Protein AF-A0A2G5B3X7-F1 (afdb_monomer)

Radius of gyration: 15.35 Å; Cα contacts (8 Å, |Δi|>4): 116; chains: 1; bounding box: 32×40×33 Å

Foldseek 3Di:
DPDPCPDDCALVNLVVVLVCLVVDDDPPDDPLRSQLVSLLSVLCSLQPPPPQHWDPLLSQLSSQLSNQVSVQVVDPDRDADDVVSVVSCLPTPRVVSSVVVLQVVCVPPGDDPVSCVSSPVVVND

pLDDT: mean 86.29, std 12.4, range [34.69, 96.62]

InterPro domains:
  IPR022033 RAVE complex protein Rav1 C-terminal [PF12234] (6-125)
  IPR052208 DmX-like/RAVE complex component [PTHR13950] (8-125)

Solvent-accessible surface area (backbone atoms only — not comparable to full-atom values): 7209 Å² total; per-residue (Å²): 133,84,75,77,84,73,67,78,83,42,44,70,55,25,48,53,49,37,53,48,56,73,74,49,86,57,88,95,55,51,74,66,58,47,52,46,49,36,40,48,35,45,36,54,27,66,24,51,40,89,92,64,52,45,40,77,35,33,41,55,26,48,32,50,52,47,47,49,54,60,49,34,76,76,43,97,61,79,76,62,68,54,70,74,50,42,47,26,39,50,71,22,92,33,46,71,60,51,49,51,56,57,48,60,78,25,6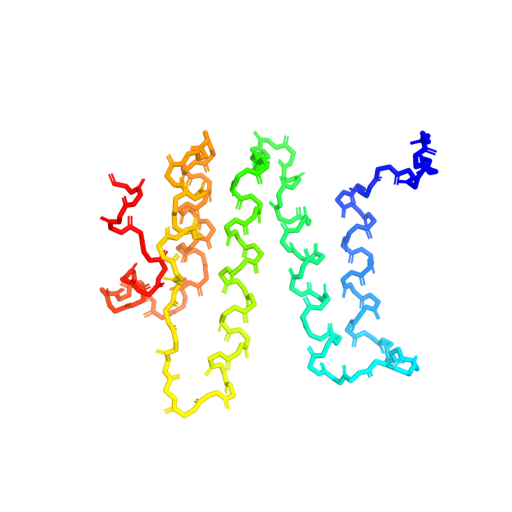4,90,80,52,84,44,75,65,58,37,57,45,71,34,49,84,76,49,110

Structure (mmCIF, N/CA/C/O backbone):
data_AF-A0A2G5B3X7-F1
#
_entry.id   AF-A0A2G5B3X7-F1
#
loop_
_atom_site.group_PDB
_atom_site.id
_atom_site.type_symbol
_atom_site.label_atom_id
_atom_site.label_alt_id
_atom_site.label_comp_id
_atom_site.label_asym_id
_atom_site.label_entity_id
_atom_site.label_seq_id
_atom_site.pdbx_PDB_ins_code
_atom_site.Cartn_x
_atom_site.Cartn_y
_atom_site.Cartn_z
_atom_site.occupancy
_atom_site.B_iso_or_equiv
_atom_site.auth_seq_id
_atom_site.auth_comp_id
_atom_site.auth_asym_id
_atom_site.auth_atom_id
_atom_site.pdbx_PDB_model_num
ATOM 1 N N . GLU A 1 1 ? -16.265 22.677 -16.878 1.00 36.47 1 GLU A N 1
ATOM 2 C CA . GLU A 1 1 ? -16.075 23.167 -15.498 1.00 36.47 1 GLU A CA 1
ATOM 3 C C . GLU A 1 1 ? -14.618 22.970 -15.116 1.00 36.47 1 GLU A C 1
ATOM 5 O O . GLU A 1 1 ? -14.150 21.838 -15.093 1.00 36.47 1 GLU A O 1
ATOM 10 N N . GLN A 1 2 ? -13.865 24.056 -14.936 1.00 34.69 2 GLN A N 1
ATOM 11 C CA . GLN A 1 2 ? -12.532 23.966 -14.346 1.00 34.69 2 GLN A CA 1
ATOM 12 C C . GLN A 1 2 ? -12.739 23.781 -12.846 1.00 34.69 2 GLN A C 1
ATOM 14 O O . GLN A 1 2 ? -13.303 24.654 -12.189 1.00 34.69 2 GLN A O 1
ATOM 19 N N . LEU A 1 3 ? -12.358 22.609 -12.332 1.00 39.97 3 LEU A N 1
ATOM 20 C CA . LEU A 1 3 ? -12.274 22.386 -10.893 1.00 39.97 3 LEU A CA 1
ATOM 21 C C . LEU A 1 3 ? -11.420 23.515 -10.289 1.00 39.97 3 LEU A C 1
ATOM 23 O O . LEU A 1 3 ? -10.439 23.907 -10.928 1.00 39.97 3 LEU A O 1
ATOM 27 N N . PRO A 1 4 ? -11.778 24.050 -9.107 1.00 37.44 4 PRO A N 1
ATOM 28 C CA . PRO A 1 4 ? -10.955 25.043 -8.428 1.00 37.44 4 PRO A CA 1
ATOM 29 C C . PRO A 1 4 ? -9.499 24.572 -8.402 1.00 37.44 4 PRO A C 1
ATOM 31 O O . PRO A 1 4 ? -9.251 23.391 -8.145 1.00 37.44 4 PRO A O 1
ATOM 34 N N . ASP A 1 5 ? -8.546 25.470 -8.673 1.00 44.97 5 ASP A N 1
ATOM 35 C CA . ASP A 1 5 ? -7.121 25.196 -8.465 1.00 44.97 5 ASP A CA 1
ATOM 36 C C . ASP A 1 5 ? -6.880 25.103 -6.954 1.00 44.97 5 ASP A C 1
ATOM 38 O O . ASP A 1 5 ? -6.457 26.046 -6.284 1.00 44.97 5 ASP A O 1
ATOM 42 N N . PHE A 1 6 ? -7.260 23.959 -6.384 1.00 46.91 6 PHE A N 1
ATOM 43 C CA . PHE A 1 6 ? -6.828 23.520 -5.073 1.00 46.91 6 PHE A CA 1
ATOM 44 C C . PHE A 1 6 ? -5.323 23.319 -5.212 1.00 46.91 6 PHE A C 1
ATOM 46 O O . PHE A 1 6 ? -4.884 22.238 -5.604 1.00 46.91 6 PHE A O 1
ATOM 53 N N . GLY A 1 7 ? -4.561 24.402 -5.021 1.00 57.06 7 GLY A N 1
ATOM 54 C CA . GLY A 1 7 ? -3.157 24.477 -5.409 1.00 57.06 7 GLY A CA 1
ATOM 55 C C . GLY A 1 7 ? -2.408 23.194 -5.072 1.00 57.06 7 GLY A C 1
ATOM 56 O O . GLY A 1 7 ? -2.570 22.670 -3.968 1.00 57.06 7 GLY A O 1
ATOM 57 N N . LYS A 1 8 ? -1.626 22.692 -6.039 1.00 70.31 8 LYS A N 1
ATOM 58 C CA . LYS A 1 8 ? -0.978 21.368 -6.003 1.00 70.31 8 LYS A CA 1
ATOM 59 C C . LYS A 1 8 ? -0.545 20.982 -4.585 1.00 70.31 8 LYS A C 1
ATOM 61 O O . LYS A 1 8 ? 0.175 21.736 -3.919 1.00 70.31 8 LYS A O 1
ATOM 66 N N . LEU A 1 9 ? -0.990 19.809 -4.133 1.00 75.38 9 LEU A N 1
ATOM 67 C CA . LEU A 1 9 ? -0.540 19.222 -2.876 1.00 75.38 9 LEU A CA 1
ATOM 68 C C . LEU A 1 9 ? 0.949 18.898 -3.027 1.00 75.38 9 LEU A C 1
ATOM 70 O O . LEU A 1 9 ? 1.289 17.910 -3.666 1.00 75.38 9 LEU A O 1
ATOM 74 N N . THR A 1 10 ? 1.819 19.768 -2.520 1.00 84.38 10 THR A N 1
ATOM 75 C CA . THR A 1 10 ? 3.270 19.555 -2.499 1.00 84.38 10 THR A CA 1
ATOM 76 C C . THR A 1 10 ? 3.638 18.530 -1.431 1.00 84.38 10 THR A C 1
ATOM 78 O O . THR A 1 10 ? 2.851 18.295 -0.514 1.00 84.38 10 THR A O 1
ATOM 81 N N . GLN A 1 11 ? 4.846 17.971 -1.509 1.00 83.62 11 GLN A N 1
ATOM 82 C CA . GLN A 1 11 ? 5.359 17.019 -0.525 1.00 83.62 11 GLN A CA 1
ATOM 83 C C . GLN A 1 11 ? 5.268 17.584 0.901 1.00 83.62 11 GLN A C 1
ATOM 85 O O . GLN A 1 11 ? 4.639 16.970 1.751 1.00 83.62 11 GLN A O 1
ATOM 90 N N . GLU A 1 12 ? 5.745 18.816 1.127 1.00 86.25 12 GLU A N 1
ATOM 91 C CA . GLU A 1 12 ? 5.636 19.497 2.430 1.00 86.25 12 GLU A CA 1
ATOM 92 C C . GLU A 1 12 ? 4.191 19.610 2.932 1.00 86.25 12 GLU A C 1
ATOM 94 O O . GLU A 1 12 ? 3.918 19.392 4.110 1.00 86.25 12 GLU A O 1
ATOM 99 N N . LYS A 1 13 ? 3.239 19.938 2.046 1.00 88.75 13 LYS A N 1
ATOM 100 C CA . LYS A 1 13 ? 1.823 20.020 2.427 1.00 88.75 13 LYS A CA 1
ATOM 101 C C . LYS A 1 13 ? 1.251 18.638 2.733 1.00 88.75 13 LYS A C 1
ATOM 103 O O . LYS A 1 13 ? 0.440 18.519 3.646 1.00 88.75 13 LYS A O 1
ATOM 108 N N . ALA A 1 14 ? 1.638 17.612 1.977 1.00 88.75 14 ALA A N 1
ATOM 109 C CA . ALA A 1 14 ? 1.214 16.238 2.217 1.00 88.75 14 ALA A CA 1
ATOM 110 C C . ALA A 1 14 ? 1.758 15.718 3.555 1.00 88.75 14 ALA A C 1
ATOM 112 O O . ALA A 1 14 ? 0.992 15.147 4.327 1.00 88.75 14 ALA A O 1
ATOM 113 N N . ASP A 1 15 ? 3.027 15.986 3.863 1.00 88.81 15 ASP A N 1
ATOM 114 C CA . ASP A 1 15 ? 3.657 15.626 5.136 1.00 88.81 15 ASP A CA 1
ATOM 115 C C . ASP A 1 15 ? 2.986 16.338 6.312 1.00 88.81 15 ASP A C 1
ATOM 117 O O . ASP A 1 15 ? 2.595 15.689 7.281 1.00 88.81 15 ASP A O 1
ATOM 121 N N . TYR A 1 16 ? 2.738 17.644 6.183 1.00 91.62 16 TYR A N 1
ATOM 122 C CA . TYR A 1 16 ? 1.998 18.412 7.183 1.00 91.62 16 TYR A CA 1
ATOM 123 C C . TYR A 1 16 ? 0.593 17.843 7.425 1.00 91.62 16 TYR A C 1
ATOM 125 O O . TYR A 1 16 ? 0.159 17.688 8.566 1.00 91.62 16 TYR A O 1
ATOM 133 N N . VAL A 1 17 ? -0.140 17.508 6.359 1.00 91.19 17 VAL A N 1
ATOM 134 C CA . VAL A 1 17 ? -1.476 16.912 6.494 1.00 91.19 17 VAL A CA 1
ATOM 135 C C . VAL A 1 17 ? -1.389 15.527 7.135 1.00 91.19 17 VAL A C 1
ATOM 137 O O . VAL A 1 17 ? -2.208 15.220 7.998 1.00 91.19 17 VAL A O 1
ATOM 140 N N . ALA A 1 18 ? -0.410 14.701 6.760 1.00 91.31 18 ALA A N 1
ATOM 141 C CA . ALA A 1 18 ? -0.205 13.385 7.356 1.00 91.31 18 ALA A CA 1
ATOM 142 C C . ALA A 1 18 ? 0.085 13.481 8.863 1.00 91.31 18 ALA A C 1
ATOM 144 O O . ALA A 1 18 ? -0.518 12.746 9.641 1.00 91.31 18 ALA A O 1
ATOM 145 N N . GLU A 1 19 ? 0.927 14.427 9.284 1.00 92.62 19 GLU A N 1
ATOM 146 C CA . GLU A 1 19 ? 1.195 14.722 10.696 1.00 92.62 19 GLU A CA 1
ATOM 147 C C . GLU A 1 19 ? -0.076 15.190 11.422 1.00 92.62 19 GLU A C 1
ATOM 149 O O . GLU A 1 19 ? -0.458 14.644 12.454 1.00 92.62 19 GLU A O 1
ATOM 154 N N . LYS A 1 20 ? -0.830 16.137 10.855 1.00 93.06 20 LYS A N 1
ATOM 155 C CA . LYS A 1 20 ? -2.070 16.600 11.500 1.00 93.06 20 LYS A CA 1
ATOM 156 C C . LYS A 1 20 ? -3.135 15.513 11.600 1.00 93.06 20 LYS A C 1
ATOM 158 O O . LYS A 1 20 ? -3.907 15.508 12.558 1.00 93.06 20 LYS A O 1
ATOM 163 N N . LEU A 1 21 ? -3.165 14.575 10.655 1.00 92.88 21 LEU A N 1
ATOM 164 C CA . LEU A 1 21 ? -4.060 13.420 10.693 1.00 92.88 21 LEU A CA 1
ATOM 165 C C . LEU A 1 21 ? -3.702 12.408 11.788 1.00 92.88 21 LEU A C 1
ATOM 167 O O . LEU A 1 21 ? -4.572 11.612 12.142 1.00 92.88 21 LEU A O 1
ATOM 171 N N . THR A 1 22 ? -2.484 12.410 12.334 1.00 90.94 22 THR A N 1
ATOM 172 C CA . THR A 1 22 ? -2.139 11.577 13.499 1.00 90.94 22 THR A CA 1
ATOM 173 C C . THR A 1 22 ? -2.413 12.297 14.819 1.00 90.94 22 THR A C 1
ATOM 175 O O . THR A 1 22 ? -2.801 11.650 15.790 1.00 90.94 22 THR A O 1
ATOM 178 N N . GLU A 1 23 ? -2.284 13.625 14.852 1.00 92.75 23 GLU A N 1
ATOM 179 C CA . GLU A 1 23 ? -2.483 14.441 16.058 1.00 92.75 23 GLU A CA 1
ATOM 180 C C . GLU A 1 23 ? -3.954 14.767 16.353 1.00 92.75 23 GLU A C 1
ATOM 182 O O . GLU A 1 23 ? -4.381 14.781 17.510 1.00 92.75 23 GLU A O 1
ATOM 187 N N . VAL A 1 24 ? -4.742 15.068 15.317 1.00 93.38 24 VAL A N 1
ATOM 188 C CA . VAL A 1 24 ? -6.087 15.637 15.468 1.00 93.38 24 VAL A CA 1
ATOM 189 C C . VAL A 1 24 ? -7.138 14.653 14.984 1.00 93.38 24 VAL A C 1
ATOM 191 O O . VAL A 1 24 ? -7.203 14.316 13.805 1.00 93.38 24 VAL A O 1
ATOM 194 N N . LYS A 1 25 ? -8.052 14.244 15.869 1.00 91.62 25 LYS A N 1
ATOM 195 C CA . LYS A 1 25 ? -9.232 13.468 15.466 1.00 91.62 25 LYS A CA 1
ATOM 196 C C . LYS A 1 25 ? -10.229 14.366 14.733 1.00 91.62 25 LYS A C 1
ATOM 198 O O . LYS A 1 25 ? -10.787 15.295 15.323 1.00 91.62 25 LYS A O 1
ATOM 203 N N . ILE A 1 26 ? -10.491 14.070 13.463 1.00 92.06 26 ILE A N 1
ATOM 204 C CA . ILE A 1 26 ? -11.424 14.858 12.653 1.00 92.06 26 ILE A CA 1
ATOM 205 C C . ILE A 1 26 ? -12.859 14.543 13.089 1.00 92.06 26 ILE A C 1
ATOM 207 O O . ILE A 1 26 ? -13.295 13.390 13.095 1.00 92.06 26 ILE A O 1
ATOM 211 N N . LYS A 1 27 ? -13.621 15.580 13.459 1.00 92.25 27 LYS A N 1
ATOM 212 C CA . LYS A 1 27 ? -15.043 15.430 13.802 1.00 92.25 27 LYS A CA 1
ATOM 213 C C . LYS A 1 27 ? -15.815 14.910 12.585 1.00 92.25 27 LYS A C 1
ATOM 215 O O . LYS A 1 27 ? -15.714 15.479 11.506 1.00 92.25 27 LYS A O 1
ATOM 220 N N . GLY A 1 28 ? -16.600 13.851 12.777 1.00 90.00 28 GLY A N 1
ATOM 221 C CA . GLY A 1 28 ? -17.391 13.226 11.710 1.00 90.00 28 GLY A CA 1
ATOM 222 C C . GLY A 1 28 ? -16.652 12.160 10.897 1.00 90.00 28 GLY A C 1
ATOM 223 O O . GLY A 1 28 ? -17.279 11.526 10.055 1.00 90.00 28 GLY A O 1
ATOM 224 N N . LEU A 1 29 ? -15.365 11.912 11.169 1.00 93.38 29 LEU A N 1
ATOM 225 C CA . LEU A 1 29 ? -14.602 10.845 10.525 1.00 93.38 29 LEU A CA 1
ATOM 226 C C . LEU A 1 29 ? -14.410 9.663 11.483 1.00 93.38 29 LEU A C 1
ATOM 228 O O . LEU A 1 29 ? -14.056 9.84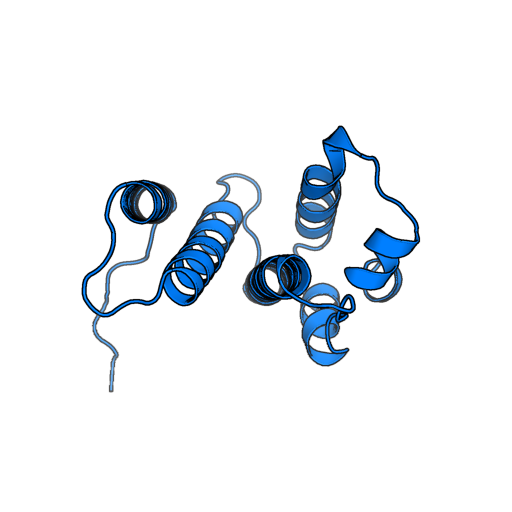2 12.654 1.00 93.38 29 LEU A O 1
ATOM 232 N N . SER A 1 30 ? -14.658 8.442 11.001 1.00 92.44 30 SER A N 1
ATOM 233 C CA . SER A 1 30 ? -14.365 7.241 11.785 1.00 92.44 30 SER A CA 1
ATOM 234 C C . SER A 1 30 ? -12.843 7.051 11.911 1.00 92.44 30 SER A C 1
ATOM 236 O O . SER A 1 30 ? -12.100 7.485 11.026 1.00 92.44 30 SER A O 1
ATOM 238 N N . PRO A 1 31 ? -12.337 6.376 12.962 1.00 90.56 31 PRO A N 1
ATOM 239 C CA . PRO A 1 31 ? -10.904 6.090 13.081 1.00 90.56 31 PRO A CA 1
ATOM 240 C C . PRO A 1 31 ? -10.335 5.331 11.872 1.00 90.56 31 PRO A C 1
ATOM 242 O O . PRO A 1 31 ? -9.204 5.574 11.460 1.00 90.56 31 PRO A O 1
ATOM 245 N N . ILE A 1 32 ? -11.137 4.443 11.275 1.00 90.44 32 ILE A N 1
ATOM 246 C CA . ILE A 1 32 ? -10.756 3.667 10.089 1.00 90.44 32 ILE A CA 1
ATOM 247 C C . ILE A 1 32 ? -10.640 4.584 8.871 1.00 90.44 32 ILE A C 1
ATOM 249 O O . ILE A 1 32 ? -9.656 4.505 8.141 1.00 90.44 32 ILE A O 1
ATOM 253 N N . ASP A 1 33 ? -11.600 5.484 8.663 1.00 92.12 33 ASP A N 1
ATOM 254 C CA . ASP A 1 33 ? -11.564 6.406 7.524 1.00 92.12 33 ASP A CA 1
ATOM 255 C C . ASP A 1 33 ? -10.454 7.448 7.669 1.00 92.12 33 ASP A C 1
ATOM 257 O O . ASP A 1 33 ? -9.823 7.816 6.680 1.00 92.12 33 ASP A O 1
ATOM 261 N N . GLN A 1 34 ? -10.134 7.851 8.900 1.00 94.44 34 GLN A N 1
ATOM 262 C CA . GLN A 1 34 ? -8.977 8.696 9.179 1.00 94.44 34 GLN A CA 1
ATOM 263 C C . GLN A 1 34 ? -7.656 7.973 8.870 1.00 94.44 34 GLN A C 1
ATOM 265 O O . GLN A 1 34 ? -6.776 8.553 8.237 1.00 94.44 34 GLN A O 1
ATOM 270 N N . ALA A 1 35 ? -7.535 6.689 9.222 1.00 91.88 35 ALA A N 1
ATOM 271 C CA . ALA A 1 35 ? -6.372 5.875 8.864 1.00 91.88 35 ALA A CA 1
ATOM 272 C C . ALA A 1 35 ? -6.260 5.629 7.345 1.00 91.88 35 ALA A C 1
ATOM 274 O O . ALA A 1 35 ? -5.157 5.631 6.792 1.00 91.88 35 ALA A O 1
ATOM 275 N N . ARG A 1 36 ? -7.392 5.462 6.647 1.00 93.19 36 ARG A N 1
ATOM 276 C CA . ARG A 1 36 ? -7.435 5.380 5.176 1.00 93.19 36 ARG A CA 1
ATOM 277 C C . ARG A 1 36 ? -6.970 6.684 4.537 1.00 93.19 36 ARG A C 1
ATOM 279 O O . ARG A 1 36 ? -6.147 6.649 3.626 1.00 93.19 36 ARG A O 1
ATOM 286 N N . LEU A 1 37 ? -7.456 7.821 5.033 1.00 93.94 37 LEU A N 1
ATOM 287 C CA . LEU A 1 37 ? -7.047 9.140 4.557 1.00 93.94 37 LEU A CA 1
ATOM 288 C C . LEU A 1 37 ? -5.547 9.364 4.772 1.00 93.94 37 LEU A C 1
ATOM 290 O O . LEU A 1 37 ? -4.861 9.792 3.847 1.00 93.94 37 LEU A O 1
ATOM 294 N N . LEU A 1 38 ? -5.027 8.991 5.944 1.00 93.19 38 LEU A N 1
ATOM 295 C CA . LEU A 1 38 ? -3.596 9.029 6.234 1.00 93.19 38 LEU A CA 1
ATOM 296 C C . LEU A 1 38 ? -2.785 8.180 5.242 1.00 93.19 38 LEU A C 1
ATOM 298 O O . LEU A 1 38 ? -1.770 8.652 4.736 1.00 93.19 38 LEU A O 1
ATOM 302 N N . SER A 1 39 ? -3.241 6.965 4.906 1.00 90.88 39 SER A N 1
ATOM 303 C CA . SER A 1 39 ? -2.588 6.143 3.872 1.00 90.88 39 SER A CA 1
ATOM 304 C C . SER A 1 39 ? -2.579 6.831 2.509 1.00 90.88 39 SER A C 1
ATOM 306 O O . SER A 1 39 ? -1.539 6.886 1.862 1.00 90.88 39 SER A O 1
ATOM 308 N N . ILE A 1 40 ? -3.708 7.401 2.081 1.00 91.69 40 ILE A N 1
ATOM 309 C CA . ILE A 1 40 ? -3.801 8.096 0.789 1.00 91.69 40 ILE A CA 1
ATOM 310 C C . ILE A 1 40 ? -2.823 9.276 0.740 1.00 91.69 40 ILE A C 1
ATOM 312 O O . ILE A 1 40 ? -2.048 9.389 -0.208 1.00 91.69 40 ILE A O 1
ATOM 316 N N . VAL A 1 41 ? -2.824 10.130 1.766 1.00 91.50 41 VAL A N 1
ATOM 317 C CA . VAL A 1 41 ? -1.941 11.304 1.829 1.00 91.50 41 VAL A CA 1
ATOM 318 C C . VAL A 1 41 ? -0.471 10.883 1.904 1.00 91.50 41 VAL A C 1
ATOM 320 O O . VAL A 1 41 ? 0.352 11.425 1.169 1.00 91.50 41 VAL A O 1
ATOM 323 N N . GLY A 1 42 ? -0.141 9.872 2.712 1.00 87.50 42 GLY A N 1
ATOM 324 C CA . GLY A 1 42 ? 1.220 9.344 2.828 1.00 87.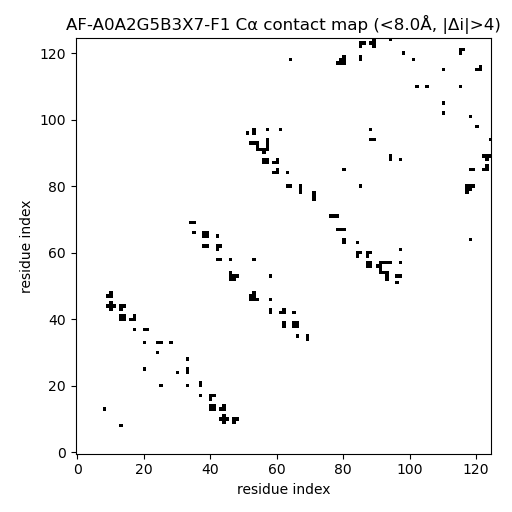50 42 GLY A CA 1
ATOM 325 C C . GLY A 1 42 ? 1.746 8.735 1.525 1.00 87.50 42 GLY A C 1
ATOM 326 O O . GLY A 1 42 ? 2.896 8.968 1.164 1.00 87.50 42 GLY A O 1
ATOM 327 N N . SER A 1 43 ? 0.904 8.017 0.771 1.00 85.12 43 SER A N 1
ATOM 328 C CA . SER A 1 43 ? 1.229 7.549 -0.588 1.00 85.12 43 SER A CA 1
ATOM 329 C C . SER A 1 43 ? 1.572 8.695 -1.532 1.00 85.12 43 SER A C 1
ATOM 331 O O . SER A 1 43 ? 2.512 8.594 -2.319 1.00 85.12 43 SER A O 1
ATOM 333 N N . ILE A 1 44 ? 0.802 9.785 -1.470 1.00 84.44 44 ILE A N 1
ATOM 334 C CA . ILE A 1 44 ? 1.030 10.951 -2.322 1.00 84.44 44 ILE A CA 1
ATOM 335 C C . ILE A 1 44 ? 2.319 11.663 -1.907 1.00 84.44 44 ILE A C 1
ATOM 337 O O . ILE A 1 44 ? 3.088 12.042 -2.784 1.00 84.44 44 ILE A O 1
ATOM 341 N N . SER A 1 45 ? 2.620 11.782 -0.612 1.00 85.00 45 SER A N 1
ATOM 342 C CA . SER A 1 45 ? 3.918 12.311 -0.172 1.00 85.00 45 SER A CA 1
ATOM 343 C C . SER A 1 45 ? 5.082 11.451 -0.686 1.00 85.00 45 SER A C 1
ATOM 345 O O . SER A 1 45 ? 5.981 11.958 -1.358 1.00 85.00 45 SER A O 1
ATOM 347 N N . ALA A 1 46 ? 5.008 10.128 -0.494 1.00 79.56 46 ALA A N 1
ATOM 348 C CA . ALA A 1 46 ? 6.028 9.186 -0.963 1.00 79.56 46 ALA A CA 1
ATOM 349 C C . ALA A 1 46 ? 6.222 9.214 -2.491 1.00 79.56 46 ALA A C 1
ATOM 351 O O . ALA A 1 46 ? 7.291 8.878 -2.991 1.00 79.56 46 ALA A O 1
ATOM 352 N N . SER A 1 47 ? 5.204 9.636 -3.245 1.00 78.12 47 SER A N 1
ATOM 353 C CA . SER A 1 47 ? 5.287 9.786 -4.699 1.00 78.12 47 SER A CA 1
ATOM 354 C C . SER A 1 47 ? 6.043 11.020 -5.178 1.00 78.12 47 SER A C 1
ATOM 356 O O . SER A 1 47 ? 6.409 11.083 -6.347 1.00 78.12 47 SER A O 1
ATOM 358 N N . GLN A 1 48 ? 6.270 11.997 -4.299 1.00 75.94 48 GLN A N 1
ATOM 359 C CA . GLN A 1 48 ? 6.860 13.291 -4.643 1.00 75.94 48 GLN A CA 1
ATOM 360 C C . GLN A 1 48 ? 8.329 13.416 -4.225 1.00 75.94 48 GLN A C 1
ATOM 362 O O . GLN A 1 48 ? 8.858 14.525 -4.178 1.00 75.94 48 GLN A O 1
ATOM 367 N N . ILE A 1 49 ? 9.000 12.291 -3.953 1.00 73.06 49 ILE A N 1
ATOM 368 C CA . ILE A 1 49 ? 10.439 12.262 -3.668 1.00 73.06 49 ILE A CA 1
ATOM 369 C C . ILE A 1 49 ? 11.188 12.927 -4.835 1.00 73.06 49 ILE A C 1
ATOM 371 O O . ILE A 1 49 ? 11.095 12.476 -5.977 1.00 73.06 49 ILE A O 1
ATOM 375 N N . LYS A 1 50 ? 11.914 14.016 -4.530 1.00 62.44 50 LYS A N 1
ATOM 376 C CA . LYS A 1 50 ? 12.460 14.983 -5.507 1.00 62.44 50 LYS A CA 1
ATOM 377 C C . LYS A 1 50 ? 13.243 14.363 -6.666 1.00 62.44 50 LYS A C 1
ATOM 379 O O . LYS A 1 50 ? 13.125 14.853 -7.785 1.00 62.44 50 LYS A O 1
ATOM 384 N N . ASP A 1 51 ? 14.008 13.307 -6.409 1.00 68.38 51 ASP A N 1
ATOM 385 C CA . ASP A 1 51 ? 14.913 12.730 -7.410 1.00 68.38 51 ASP A CA 1
ATOM 386 C C . ASP A 1 51 ? 14.255 11.631 -8.256 1.00 68.38 51 ASP A C 1
ATOM 388 O O . ASP A 1 51 ? 14.735 11.302 -9.340 1.00 68.38 51 ASP A O 1
ATOM 392 N N . GLN A 1 52 ? 13.157 11.051 -7.765 1.00 76.31 52 GLN A N 1
ATOM 393 C CA . GLN A 1 52 ? 12.547 9.842 -8.313 1.00 76.31 52 GLN A CA 1
ATOM 394 C C . GLN A 1 52 ? 11.035 9.805 -8.013 1.00 76.31 52 GLN A C 1
ATOM 396 O O . GLN A 1 52 ? 10.576 8.994 -7.204 1.00 76.31 52 GLN A O 1
ATOM 401 N N . PRO A 1 53 ? 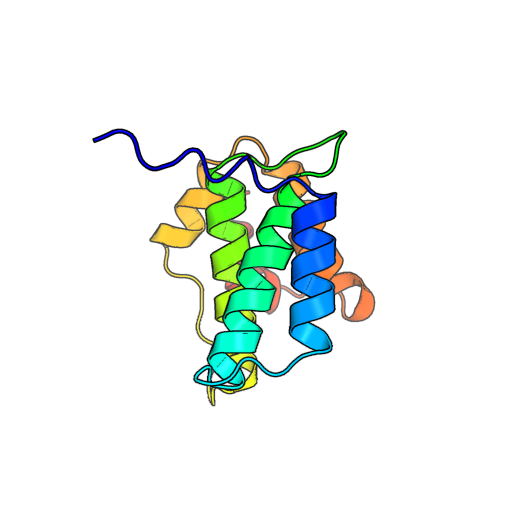10.234 10.691 -8.635 1.00 82.69 53 PRO A N 1
ATOM 402 C CA . PR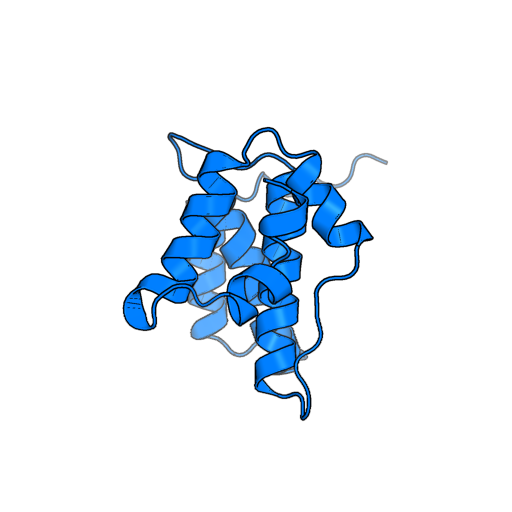O A 1 53 ? 8.799 10.717 -8.402 1.00 82.69 53 PRO A CA 1
ATOM 403 C C . PRO A 1 53 ? 8.109 9.489 -9.009 1.00 82.69 53 PRO A C 1
ATOM 405 O O . PRO A 1 53 ? 8.487 8.990 -10.075 1.00 82.69 53 PRO A O 1
ATOM 408 N N . LEU A 1 54 ? 7.052 9.017 -8.347 1.00 89.44 54 LEU A N 1
ATOM 409 C CA . LEU A 1 54 ? 6.177 8.000 -8.924 1.00 89.44 54 LEU A CA 1
ATOM 410 C C . LEU A 1 54 ? 5.272 8.639 -9.975 1.00 89.44 54 LEU A C 1
ATOM 412 O O . LEU A 1 54 ? 4.709 9.717 -9.776 1.00 89.44 54 LEU A O 1
ATOM 416 N N . ASP A 1 55 ? 5.061 7.921 -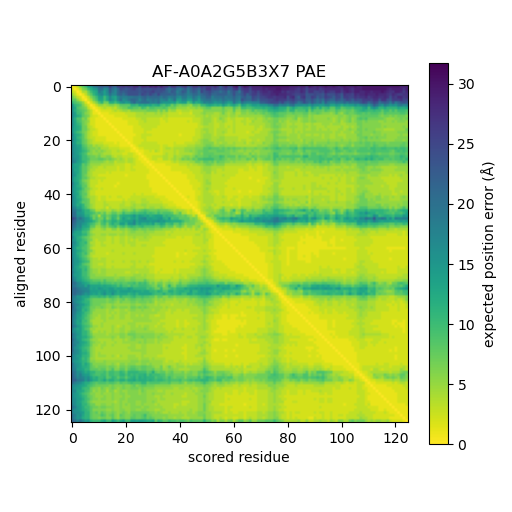11.071 1.00 90.81 55 ASP A N 1
ATOM 417 C CA . ASP A 1 55 ? 4.021 8.272 -12.021 1.00 90.81 55 ASP A CA 1
ATOM 418 C C . ASP A 1 55 ? 2.609 7.983 -11.483 1.00 90.81 55 ASP A C 1
ATOM 420 O O . ASP A 1 55 ? 2.391 7.342 -10.452 1.00 90.81 55 ASP A O 1
ATOM 424 N N . SER A 1 56 ? 1.606 8.460 -12.219 1.00 90.06 56 SER A N 1
ATOM 425 C CA . SER A 1 56 ? 0.206 8.323 -11.810 1.00 90.06 56 SER A CA 1
ATOM 426 C C . SER A 1 56 ? -0.252 6.870 -11.627 1.00 90.06 56 SER A C 1
ATOM 428 O O . SER A 1 56 ? -1.149 6.624 -10.819 1.00 90.06 56 SER A O 1
ATOM 430 N N . MET A 1 57 ? 0.333 5.912 -12.353 1.00 94.31 57 MET A N 1
ATOM 431 C CA . MET A 1 57 ? -0.027 4.499 -12.242 1.00 94.31 57 MET A CA 1
ATOM 432 C C . MET A 1 57 ? 0.581 3.884 -10.979 1.00 94.31 57 MET A C 1
ATOM 434 O O . MET A 1 57 ? -0.125 3.227 -10.211 1.00 94.31 57 MET A O 1
ATOM 438 N N . GLY A 1 58 ? 1.842 4.199 -10.689 1.00 93.56 58 GLY A N 1
ATOM 439 C CA . GLY A 1 58 ? 2.510 3.784 -9.466 1.00 93.56 58 GLY A CA 1
ATOM 440 C C . GLY A 1 58 ? 1.844 4.348 -8.216 1.00 93.56 58 GLY A C 1
ATOM 441 O O . GLY A 1 58 ? 1.621 3.609 -7.259 1.00 93.56 58 GLY A O 1
ATOM 442 N N . ILE A 1 59 ? 1.432 5.621 -8.241 1.00 92.19 59 ILE A N 1
ATOM 443 C CA . ILE A 1 59 ? 0.680 6.240 -7.136 1.00 92.19 59 ILE A CA 1
ATOM 444 C C . ILE A 1 59 ? -0.613 5.470 -6.862 1.00 92.19 59 ILE A C 1
ATOM 446 O O . ILE A 1 59 ? -0.917 5.144 -5.715 1.00 92.19 59 ILE A O 1
ATOM 450 N N . ARG A 1 60 ? -1.382 5.163 -7.914 1.00 93.25 60 ARG A N 1
ATOM 451 C CA . ARG A 1 60 ? -2.650 4.435 -7.779 1.00 93.25 60 ARG A CA 1
ATOM 452 C C . ARG A 1 60 ? -2.443 3.051 -7.171 1.00 93.25 60 ARG A C 1
ATOM 454 O O . ARG A 1 60 ? -3.193 2.677 -6.271 1.00 93.25 60 ARG A O 1
ATOM 461 N N . TYR A 1 61 ? -1.426 2.322 -7.630 1.00 95.38 61 TYR A N 1
ATOM 462 C CA . TYR A 1 61 ? -1.056 1.031 -7.054 1.00 95.38 61 TYR A CA 1
ATOM 463 C C . TYR A 1 61 ? -0.667 1.165 -5.574 1.00 95.38 61 TYR A C 1
ATOM 465 O O . TYR A 1 61 ? -1.204 0.442 -4.737 1.00 95.38 61 TYR A O 1
ATOM 473 N N . LEU A 1 62 ? 0.201 2.123 -5.229 1.00 93.19 62 LEU A N 1
ATOM 474 C CA . LEU A 1 62 ? 0.701 2.303 -3.863 1.00 93.19 62 LEU A CA 1
ATOM 475 C C . LEU A 1 62 ? -0.422 2.634 -2.870 1.00 93.19 62 LEU A C 1
ATOM 477 O O . LEU A 1 62 ? -0.487 2.034 -1.795 1.00 93.19 62 LEU A O 1
ATOM 481 N N . ILE A 1 63 ? -1.348 3.517 -3.263 1.00 93.88 63 ILE A N 1
ATOM 482 C CA . ILE A 1 63 ? -2.537 3.850 -2.465 1.00 93.88 63 ILE A CA 1
ATOM 483 C C . ILE A 1 63 ? -3.331 2.581 -2.160 1.00 93.88 63 ILE A C 1
ATOM 485 O O . ILE A 1 63 ? -3.752 2.350 -1.029 1.00 93.88 63 ILE A O 1
ATOM 489 N N . LYS A 1 64 ? -3.547 1.739 -3.169 1.00 94.44 64 LYS A N 1
ATOM 490 C CA . LYS A 1 64 ? -4.365 0.534 -3.024 1.00 94.44 64 LYS A CA 1
ATOM 491 C C . LYS A 1 64 ? -3.692 -0.541 -2.213 1.00 94.44 64 LYS A C 1
ATOM 493 O O . LYS A 1 64 ? -4.369 -1.181 -1.414 1.00 94.44 64 LYS A O 1
ATOM 498 N N . LEU A 1 65 ? -2.384 -0.692 -2.376 1.00 93.12 65 LEU A N 1
ATOM 499 C CA . LEU A 1 65 ? -1.592 -1.574 -1.543 1.00 93.12 65 LEU A CA 1
ATOM 500 C C . LEU A 1 65 ? -1.716 -1.175 -0.066 1.00 93.12 65 LEU A C 1
ATOM 502 O O . LEU A 1 65 ? -2.057 -2.013 0.761 1.00 93.12 65 LEU A O 1
ATOM 506 N N . GLN A 1 66 ? -1.547 0.108 0.262 1.00 92.00 66 GLN A N 1
ATOM 507 C CA . GLN A 1 66 ? -1.669 0.588 1.644 1.00 92.00 66 GLN A CA 1
ATOM 508 C C . GLN A 1 66 ? -3.071 0.425 2.231 1.00 92.00 66 GLN A C 1
ATOM 510 O O . GLN A 1 66 ? -3.219 0.045 3.393 1.00 92.00 66 GLN A O 1
ATOM 515 N N . LEU A 1 67 ? -4.107 0.711 1.441 1.00 92.75 67 LEU A N 1
ATOM 516 C CA . LEU A 1 67 ? -5.486 0.520 1.884 1.00 92.75 67 LEU A CA 1
ATOM 517 C C . LEU A 1 67 ? -5.775 -0.960 2.152 1.00 92.75 67 LEU A C 1
ATOM 519 O O . LEU A 1 67 ? -6.365 -1.279 3.181 1.00 92.75 67 LEU A O 1
ATOM 523 N N . LEU A 1 68 ? -5.304 -1.855 1.282 1.00 91.75 68 LEU A N 1
ATOM 524 C CA . LEU A 1 68 ? -5.440 -3.295 1.478 1.00 91.75 68 LEU A CA 1
ATOM 525 C C . LEU A 1 68 ? -4.683 -3.770 2.725 1.00 91.75 68 LEU A C 1
ATOM 527 O O . LEU A 1 68 ? -5.218 -4.552 3.503 1.00 91.75 68 LEU A O 1
ATOM 531 N N . GLU A 1 69 ? -3.459 -3.286 2.951 1.00 89.06 69 GLU A N 1
ATOM 532 C CA . GLU A 1 69 ? -2.690 -3.579 4.167 1.00 89.06 69 GLU A CA 1
ATOM 533 C C . GLU A 1 69 ? -3.454 -3.146 5.428 1.00 89.06 69 GLU A C 1
ATOM 535 O O . GLU A 1 69 ? -3.515 -3.890 6.408 1.00 89.06 69 GLU A O 1
ATOM 540 N N . LEU A 1 70 ? -4.070 -1.960 5.409 1.00 90.00 70 LEU A N 1
ATOM 541 C CA . LEU A 1 70 ? -4.884 -1.456 6.515 1.00 90.00 70 LEU A CA 1
ATOM 542 C C . LEU A 1 70 ? -6.135 -2.314 6.756 1.00 90.00 70 LEU A C 1
ATOM 544 O O . LEU A 1 70 ? -6.499 -2.568 7.907 1.00 90.00 70 LEU A O 1
ATOM 548 N N . GLU A 1 71 ? -6.789 -2.765 5.689 1.00 88.44 71 GLU A N 1
ATOM 549 C CA . GLU A 1 71 ? -7.949 -3.657 5.763 1.00 88.44 71 GLU A CA 1
ATOM 550 C C . GLU A 1 71 ? -7.554 -5.034 6.304 1.00 88.44 71 GLU A C 1
ATOM 552 O O . GLU A 1 71 ? -8.199 -5.548 7.219 1.00 88.44 71 GLU A O 1
ATOM 557 N N . ASN A 1 72 ? -6.434 -5.581 5.833 1.00 88.69 72 ASN A N 1
ATOM 558 C CA . ASN A 1 72 ? -5.913 -6.876 6.261 1.00 88.69 72 ASN A CA 1
ATOM 559 C C . ASN A 1 72 ? -5.521 -6.906 7.742 1.00 88.69 72 ASN A C 1
ATOM 561 O O . ASN A 1 72 ? -5.674 -7.947 8.373 1.00 88.69 72 ASN A O 1
ATOM 565 N N . LYS A 1 73 ? -5.101 -5.778 8.335 1.00 85.19 73 LYS A N 1
ATOM 566 C CA . LYS A 1 73 ? -4.848 -5.684 9.789 1.00 85.19 73 LYS A CA 1
ATOM 567 C C . LYS A 1 73 ? -6.079 -6.000 10.643 1.00 85.19 73 LYS A C 1
ATOM 569 O O . LYS A 1 73 ? -5.928 -6.405 11.790 1.00 85.19 73 LYS A O 1
ATOM 574 N N . HIS A 1 74 ? -7.279 -5.803 10.101 1.00 79.94 74 HIS A N 1
ATOM 575 C CA . HIS A 1 74 ? -8.543 -5.992 10.817 1.00 79.94 74 HIS A CA 1
ATOM 576 C C . HIS A 1 74 ? -9.365 -7.169 10.270 1.00 79.94 74 HIS A C 1
ATOM 578 O O . HIS A 1 74 ? -10.424 -7.493 10.813 1.00 79.94 74 HIS A O 1
ATOM 584 N N . ALA A 1 75 ? -8.902 -7.813 9.196 1.00 81.25 75 ALA A N 1
ATOM 585 C CA . ALA A 1 75 ? -9.598 -8.912 8.548 1.00 81.25 75 ALA A CA 1
ATOM 586 C C . ALA A 1 75 ? -9.215 -10.266 9.165 1.00 81.25 75 ALA A C 1
ATOM 588 O O . ALA A 1 75 ? -8.079 -10.496 9.568 1.00 81.25 75 ALA A O 1
ATOM 589 N N . ARG A 1 76 ? -10.166 -11.211 9.181 1.00 71.75 76 ARG A N 1
ATOM 590 C CA . ARG A 1 76 ? -9.904 -12.607 9.590 1.00 71.75 76 ARG A CA 1
ATOM 591 C C . ARG A 1 76 ? -9.086 -13.393 8.562 1.00 71.75 76 ARG A C 1
ATOM 593 O O . ARG A 1 76 ? -8.530 -14.431 8.897 1.00 71.75 76 ARG A O 1
ATOM 600 N N . ALA A 1 77 ? -9.054 -12.924 7.318 1.00 74.19 77 ALA A N 1
ATOM 601 C CA . ALA A 1 77 ? -8.311 -13.523 6.222 1.00 74.19 77 ALA A CA 1
ATOM 602 C C . ALA A 1 77 ? -7.670 -12.416 5.382 1.00 74.19 77 ALA A C 1
ATOM 604 O O . ALA A 1 77 ? -8.311 -11.397 5.119 1.00 74.19 77 ALA A O 1
ATOM 605 N N . ALA A 1 78 ? -6.424 -12.628 4.957 1.00 77.62 78 ALA A N 1
ATOM 606 C CA . ALA A 1 78 ? -5.694 -11.669 4.141 1.00 77.62 78 ALA A CA 1
ATOM 607 C C . ALA A 1 78 ? -6.279 -11.618 2.722 1.00 77.62 78 ALA A C 1
ATOM 609 O O . ALA A 1 78 ? -6.174 -12.574 1.946 1.00 77.62 78 ALA A O 1
ATOM 610 N N . ALA A 1 79 ? -6.891 -10.488 2.381 1.00 83.81 79 ALA A N 1
ATOM 611 C CA . ALA A 1 79 ? -7.279 -10.175 1.020 1.00 83.81 79 ALA A CA 1
ATOM 612 C C . ALA A 1 79 ? -6.032 -9.866 0.175 1.00 83.81 79 ALA A C 1
ATOM 614 O O . ALA A 1 79 ? -4.995 -9.427 0.679 1.00 83.81 79 ALA A O 1
ATOM 615 N N . LYS A 1 80 ? -6.139 -10.114 -1.132 1.00 86.88 80 LYS A N 1
ATOM 616 C CA . LYS A 1 80 ? -5.087 -9.848 -2.122 1.00 86.88 80 LYS A CA 1
ATOM 617 C C . LYS A 1 80 ? -5.506 -8.698 -3.024 1.00 86.88 80 LYS A C 1
ATOM 619 O O . LYS A 1 80 ? -6.702 -8.457 -3.198 1.00 86.88 80 LYS A O 1
ATOM 624 N N . LEU A 1 81 ? -4.530 -8.028 -3.635 1.00 90.62 81 LEU A N 1
ATOM 625 C CA . LEU A 1 81 ? -4.829 -6.999 -4.623 1.00 90.62 81 LEU A CA 1
ATOM 626 C C . LEU A 1 81 ? -5.569 -7.613 -5.826 1.00 90.62 81 LEU A C 1
ATOM 628 O O . LEU A 1 81 ? -5.131 -8.638 -6.359 1.00 90.62 81 LEU A O 1
ATOM 632 N N . PRO A 1 82 ? -6.678 -7.001 -6.280 1.00 90.75 82 PRO A N 1
ATOM 633 C CA . PRO A 1 82 ? -7.315 -7.395 -7.524 1.00 90.75 82 PRO A CA 1
ATOM 634 C C . PRO A 1 82 ? -6.353 -7.215 -8.699 1.00 90.75 82 PRO A C 1
ATOM 636 O O . PRO A 1 82 ? -5.581 -6.257 -8.736 1.00 90.75 82 PRO A O 1
ATOM 639 N N . TYR A 1 83 ? -6.480 -8.068 -9.717 1.00 90.94 83 TYR A N 1
ATOM 640 C CA . TYR A 1 83 ? -5.627 -8.030 -10.912 1.00 90.94 83 TYR A CA 1
ATOM 641 C C . TYR A 1 83 ? -5.599 -6.653 -11.598 1.00 90.94 83 TYR A C 1
ATOM 643 O O . TYR A 1 83 ? -4.558 -6.205 -12.066 1.00 90.94 83 TYR A O 1
ATOM 651 N N . ARG A 1 84 ? -6.724 -5.923 -11.581 1.00 93.00 84 ARG A N 1
ATOM 652 C CA . ARG A 1 84 ? -6.798 -4.542 -12.083 1.00 93.00 84 ARG A CA 1
ATOM 653 C C . ARG A 1 84 ? -5.799 -3.607 -11.398 1.00 93.00 84 ARG A C 1
ATOM 655 O O . ARG A 1 84 ? -5.192 -2.786 -12.072 1.00 93.00 84 ARG A O 1
ATOM 662 N N . GLU A 1 85 ? -5.657 -3.708 -10.080 1.00 93.25 85 GLU A N 1
ATOM 663 C CA . GLU A 1 85 ? -4.757 -2.837 -9.319 1.00 93.25 85 GLU A CA 1
ATOM 664 C C . GLU A 1 85 ? -3.295 -3.214 -9.590 1.00 93.25 85 GLU A C 1
ATOM 666 O O . GLU A 1 85 ? -2.439 -2.339 -9.673 1.00 93.25 85 GLU A O 1
ATOM 671 N N . LEU A 1 86 ? -3.021 -4.506 -9.810 1.00 95.06 86 LEU A N 1
ATOM 672 C CA . LEU A 1 86 ? -1.698 -4.991 -10.216 1.00 95.06 86 LEU A CA 1
ATOM 673 C C . LEU A 1 86 ? -1.297 -4.478 -11.603 1.00 95.06 86 LEU A C 1
ATOM 675 O O . LEU A 1 86 ? -0.143 -4.110 -11.807 1.00 95.06 86 LEU A O 1
ATOM 679 N N . ASN A 1 87 ? -2.253 -4.367 -12.531 1.00 95.50 87 ASN A N 1
ATOM 680 C CA . ASN A 1 87 ? -1.997 -3.788 -13.851 1.00 95.50 87 ASN A CA 1
ATOM 681 C C . ASN A 1 87 ? -1.519 -2.331 -13.775 1.00 95.50 87 ASN A C 1
ATOM 683 O O . ASN A 1 87 ? -0.802 -1.884 -14.664 1.00 95.50 87 ASN A O 1
ATOM 687 N N . TRP A 1 88 ? -1.858 -1.577 -12.725 1.00 96.38 88 TRP A N 1
ATOM 688 C CA . TRP A 1 88 ? -1.300 -0.234 -12.557 1.00 96.38 88 TRP A CA 1
ATOM 689 C C . TRP A 1 88 ? 0.202 -0.269 -12.267 1.00 96.38 88 TRP A C 1
ATOM 691 O O . TRP A 1 88 ? 0.936 0.527 -12.837 1.00 96.38 88 TRP A O 1
ATOM 701 N N . ALA A 1 89 ? 0.689 -1.219 -11.467 1.00 96.25 89 ALA A N 1
ATOM 702 C CA . ALA A 1 89 ? 2.132 -1.397 -11.298 1.00 96.25 89 ALA A CA 1
ATOM 703 C C . ALA A 1 89 ? 2.807 -1.883 -12.593 1.00 96.25 89 ALA A C 1
ATOM 705 O O . ALA A 1 89 ? 3.895 -1.418 -12.922 1.00 96.25 89 ALA A O 1
ATOM 706 N N . LEU A 1 90 ? 2.144 -2.756 -13.363 1.00 96.62 90 LEU A N 1
ATOM 707 C CA . LEU A 1 90 ? 2.644 -3.235 -14.659 1.00 96.62 90 LEU A CA 1
ATOM 708 C C . LEU A 1 90 ? 2.798 -2.106 -15.692 1.00 96.62 90 LEU A C 1
ATOM 710 O O . LEU A 1 90 ? 3.739 -2.113 -16.476 1.00 96.62 90 LEU A O 1
ATOM 714 N N . HIS A 1 91 ? 1.882 -1.136 -15.696 1.00 96.19 91 HIS A N 1
ATOM 715 C CA . HIS A 1 91 ? 1.901 0.004 -16.620 1.00 96.19 91 HIS A CA 1
ATOM 716 C C . HIS A 1 91 ? 2.609 1.247 -16.064 1.00 96.19 91 HIS A C 1
ATOM 718 O O . HIS A 1 91 ? 2.548 2.312 -16.681 1.00 96.19 91 HIS A O 1
ATOM 724 N N . SER A 1 92 ? 3.251 1.143 -14.900 1.00 95.12 92 SER A N 1
ATOM 725 C CA . SER A 1 92 ? 4.043 2.235 -14.342 1.00 95.12 92 SER A CA 1
ATOM 726 C C . SER A 1 92 ? 5.433 2.267 -14.978 1.00 95.12 92 SER A C 1
ATOM 728 O O . SER A 1 92 ? 6.102 1.247 -15.087 1.00 95.12 92 SER A O 1
ATOM 730 N N . ASN A 1 93 ? 5.913 3.454 -15.328 1.00 94.12 93 ASN A N 1
ATOM 731 C CA . ASN A 1 93 ? 7.307 3.709 -15.690 1.00 94.12 93 ASN A CA 1
ATOM 732 C C . ASN A 1 93 ? 8.211 3.865 -14.450 1.00 94.12 93 ASN A C 1
ATOM 734 O O . ASN A 1 93 ? 9.427 3.984 -14.578 1.00 94.12 93 ASN A O 1
ATOM 738 N N . SER A 1 94 ? 7.633 3.858 -13.243 1.00 92.69 94 SER A N 1
ATOM 739 C CA . SER A 1 94 ? 8.330 4.008 -11.958 1.00 92.69 94 SER A CA 1
ATOM 740 C C . SER A 1 94 ? 8.488 2.672 -11.208 1.00 92.69 94 SER A C 1
ATOM 742 O O . SER A 1 94 ? 8.626 2.668 -9.985 1.00 92.69 94 SER A O 1
ATOM 744 N N . GLN A 1 95 ? 8.482 1.530 -11.912 1.00 94.06 95 GLN A N 1
ATOM 745 C CA . GLN A 1 95 ? 8.549 0.174 -11.331 1.00 94.06 95 GLN A CA 1
ATOM 746 C C . GLN A 1 95 ? 9.736 -0.051 -10.388 1.00 94.06 95 GLN A C 1
ATOM 748 O O . GLN A 1 95 ? 9.577 -0.691 -9.350 1.00 94.06 95 GLN A O 1
ATOM 753 N N . ALA A 1 96 ? 10.909 0.505 -10.703 1.00 92.00 96 ALA A N 1
ATOM 754 C CA . ALA A 1 96 ? 12.090 0.374 -9.850 1.00 92.00 96 ALA A CA 1
ATOM 755 C C . ALA A 1 96 ? 11.862 0.990 -8.456 1.00 92.00 96 ALA A C 1
ATOM 757 O O . ALA A 1 96 ? 12.135 0.359 -7.434 1.00 92.00 96 ALA A O 1
ATOM 758 N N . ILE A 1 97 ? 11.292 2.197 -8.413 1.00 91.25 97 ILE A N 1
ATOM 759 C CA . ILE A 1 97 ? 10.993 2.911 -7.165 1.00 91.25 97 ILE A CA 1
ATOM 760 C C . ILE A 1 97 ? 9.825 2.230 -6.445 1.00 91.25 97 ILE A C 1
ATOM 762 O O . ILE A 1 97 ? 9.860 2.056 -5.230 1.00 91.25 97 ILE A O 1
ATOM 766 N N . LEU A 1 98 ? 8.809 1.774 -7.186 1.00 92.19 98 LEU A N 1
ATOM 767 C CA . LEU A 1 98 ? 7.707 0.985 -6.628 1.00 92.19 98 LEU A CA 1
ATOM 768 C C . LEU A 1 98 ? 8.203 -0.272 -5.918 1.00 92.19 98 LEU A C 1
ATOM 770 O O . LEU A 1 98 ? 7.771 -0.551 -4.798 1.00 92.19 98 LEU A O 1
ATOM 774 N N . LEU A 1 99 ? 9.123 -1.010 -6.540 1.00 93.06 99 LEU A N 1
ATOM 775 C CA . LEU A 1 99 ? 9.741 -2.179 -5.933 1.00 93.06 99 LEU A CA 1
ATOM 776 C C . LEU A 1 99 ? 10.507 -1.794 -4.670 1.00 93.06 99 LEU A C 1
ATOM 778 O O . LEU A 1 99 ? 10.317 -2.433 -3.639 1.00 93.06 99 LEU A O 1
ATOM 782 N N . GLN A 1 100 ? 11.310 -0.730 -4.713 1.00 91.25 100 GLN A N 1
ATOM 783 C CA . GLN A 1 100 ? 12.031 -0.244 -3.537 1.00 91.25 100 GLN A CA 1
ATOM 784 C C . GLN A 1 100 ? 11.079 0.082 -2.378 1.00 91.25 100 GLN A C 1
ATOM 786 O O . GLN A 1 100 ? 11.318 -0.360 -1.255 1.00 91.25 100 GLN A O 1
ATOM 791 N N . LEU A 1 101 ? 9.973 0.782 -2.644 1.00 90.00 101 LEU A N 1
ATOM 792 C CA . LEU A 1 101 ? 8.949 1.086 -1.641 1.00 90.00 101 LEU A CA 1
ATOM 793 C C . LEU A 1 101 ? 8.284 -0.187 -1.096 1.00 90.00 101 LEU A C 1
ATOM 795 O O . LEU A 1 101 ? 8.035 -0.278 0.105 1.00 90.00 101 LEU A O 1
ATOM 799 N N . CYS A 1 102 ? 8.022 -1.188 -1.943 1.00 90.75 102 CYS A N 1
ATOM 800 C CA . CYS A 1 102 ? 7.501 -2.488 -1.504 1.00 90.75 102 CYS A CA 1
ATOM 801 C C . CYS A 1 102 ? 8.503 -3.226 -0.600 1.00 90.75 102 CYS A C 1
ATOM 803 O O . CYS A 1 102 ? 8.116 -3.788 0.420 1.00 90.75 102 CYS A O 1
ATOM 805 N N . LEU A 1 103 ? 9.797 -3.197 -0.930 1.00 90.75 103 LEU A N 1
ATOM 806 C CA . LEU A 1 103 ? 10.850 -3.822 -0.126 1.00 90.75 103 LEU A CA 1
ATOM 807 C C . LEU A 1 1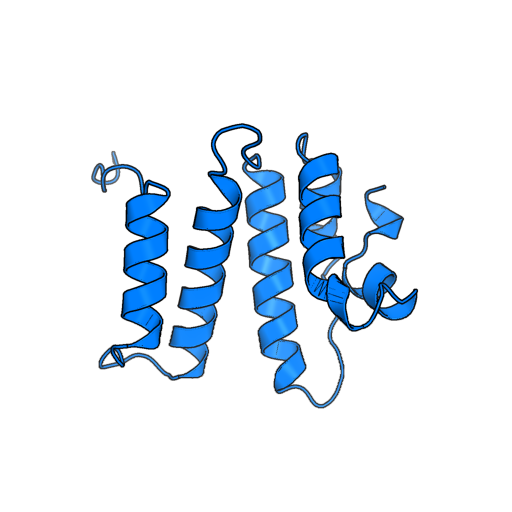03 ? 11.045 -3.115 1.219 1.00 90.75 103 LEU A C 1
ATOM 809 O O . LEU A 1 103 ? 11.159 -3.778 2.248 1.00 90.75 103 LEU A O 1
ATOM 813 N N . GLN A 1 104 ? 11.027 -1.779 1.234 1.00 89.00 104 GLN A N 1
ATOM 814 C CA . GLN A 1 104 ? 11.160 -0.978 2.455 1.00 89.00 104 GLN A CA 1
ATOM 815 C C . GLN A 1 104 ? 10.063 -1.292 3.482 1.00 89.00 104 GLN A C 1
ATOM 817 O O . GLN A 1 104 ? 10.343 -1.329 4.679 1.00 89.00 104 GLN A O 1
ATOM 822 N N . ARG A 1 105 ? 8.837 -1.602 3.034 1.00 85.88 105 ARG A N 1
ATOM 823 C CA . ARG A 1 105 ? 7.726 -2.028 3.913 1.00 85.88 105 ARG A CA 1
ATOM 824 C C . ARG A 1 105 ? 8.012 -3.317 4.679 1.00 85.88 105 ARG A C 1
ATOM 826 O O . ARG A 1 105 ? 7.452 -3.523 5.751 1.00 85.88 105 ARG A O 1
ATOM 833 N N . HIS A 1 106 ? 8.890 -4.160 4.145 1.00 86.31 106 HIS A N 1
ATOM 834 C CA . HIS A 1 106 ? 9.287 -5.439 4.726 1.00 86.31 106 HIS A CA 1
ATOM 835 C C . HIS A 1 106 ? 10.747 -5.437 5.202 1.00 86.31 106 HIS A C 1
ATOM 837 O O . HIS A 1 106 ? 11.325 -6.501 5.408 1.00 86.31 106 HIS A O 1
ATOM 843 N N . ALA A 1 107 ? 11.357 -4.264 5.405 1.00 85.50 107 ALA A N 1
ATOM 844 C CA . ALA A 1 107 ? 12.774 -4.162 5.758 1.00 85.50 107 ALA A CA 1
ATOM 845 C C . ALA A 1 107 ? 13.132 -4.870 7.080 1.00 85.50 107 ALA A C 1
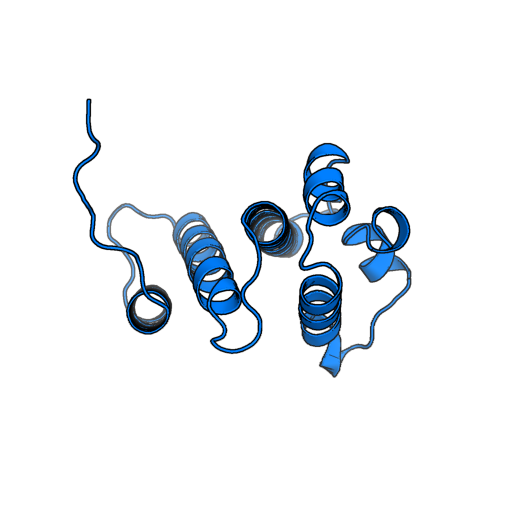ATOM 847 O O . ALA A 1 107 ? 14.230 -5.402 7.206 1.00 85.50 107 ALA A O 1
ATOM 848 N N . SER A 1 108 ? 12.216 -4.902 8.056 1.00 83.50 108 SER A N 1
ATOM 849 C CA . SER A 1 108 ? 12.450 -5.523 9.369 1.00 83.50 108 SER A CA 1
ATOM 850 C C . SER A 1 108 ? 12.167 -7.026 9.408 1.00 83.50 108 SER A C 1
ATOM 852 O O . SER A 1 108 ? 12.839 -7.752 10.135 1.00 83.50 108 SER A O 1
ATOM 854 N N . SER A 1 109 ? 11.174 -7.501 8.653 1.00 84.69 109 SER A N 1
ATOM 855 C CA . SER A 1 109 ? 10.738 -8.906 8.645 1.00 84.69 109 SER A CA 1
ATOM 856 C C . SER A 1 109 ? 11.294 -9.721 7.476 1.00 84.69 109 SER A C 1
ATOM 858 O O . SER A 1 109 ? 11.189 -10.946 7.482 1.00 84.69 109 SER A O 1
ATOM 860 N N . GLY A 1 110 ? 11.900 -9.057 6.492 1.00 86.50 110 GLY A N 1
ATOM 861 C CA . GLY A 1 110 ? 12.288 -9.653 5.222 1.00 86.50 110 GLY A CA 1
ATOM 862 C C . GLY A 1 110 ? 11.090 -9.851 4.290 1.00 86.50 110 GLY A C 1
ATOM 863 O O . GLY A 1 110 ? 9.956 -10.096 4.711 1.00 86.50 110 GLY A O 1
ATOM 864 N N . LEU A 1 111 ? 11.337 -9.754 2.983 1.00 88.69 111 LEU A N 1
ATOM 865 C CA . LEU A 1 111 ? 10.316 -10.058 1.986 1.00 88.69 111 LEU A CA 1
ATOM 866 C C . LEU A 1 111 ? 10.122 -11.578 1.898 1.00 88.69 111 LEU A C 1
ATOM 868 O O . LEU A 1 111 ? 10.999 -12.298 1.424 1.00 88.69 111 LEU A O 1
ATOM 872 N N . THR A 1 112 ? 8.949 -12.065 2.301 1.00 91.44 112 THR A N 1
ATOM 873 C CA . THR A 1 112 ? 8.558 -13.461 2.062 1.00 91.44 112 THR A CA 1
ATOM 874 C C . THR A 1 112 ? 7.899 -13.618 0.692 1.00 91.44 112 THR A C 1
ATOM 876 O O . THR A 1 112 ? 7.314 -12.677 0.149 1.00 91.44 112 THR A O 1
ATOM 879 N N . TRP A 1 113 ? 7.912 -14.837 0.147 1.00 90.50 113 TRP A N 1
ATOM 880 C CA . TRP A 1 113 ? 7.173 -15.155 -1.081 1.00 90.50 113 TRP A CA 1
ATOM 881 C C . TRP A 1 113 ? 5.666 -14.945 -0.948 1.00 90.50 113 TRP A C 1
ATOM 883 O O . TRP A 1 113 ? 4.996 -14.620 -1.927 1.00 90.50 113 TRP A O 1
ATOM 893 N N . GLU A 1 114 ? 5.120 -15.127 0.252 1.00 88.44 114 GLU A N 1
ATOM 894 C CA . GLU A 1 114 ? 3.712 -14.857 0.507 1.00 88.44 114 GLU A CA 1
ATOM 895 C C . GLU A 1 114 ? 3.413 -13.361 0.372 1.00 88.44 114 GLU A C 1
ATOM 897 O O . GLU A 1 114 ? 2.526 -12.989 -0.397 1.00 88.44 114 GLU A O 1
ATOM 902 N N . SER A 1 115 ? 4.206 -12.504 1.022 1.00 88.06 115 SER A N 1
ATOM 903 C CA . SER A 1 115 ? 4.081 -11.046 0.915 1.00 88.06 115 SER A CA 1
ATOM 904 C C . SER A 1 115 ? 4.303 -10.560 -0.521 1.00 88.06 115 SER A C 1
ATOM 906 O O . SER A 1 115 ? 3.521 -9.758 -1.029 1.00 88.06 115 SER A O 1
ATOM 908 N N . ALA A 1 116 ? 5.298 -11.108 -1.227 1.00 90.75 116 ALA A N 1
ATOM 909 C CA . ALA A 1 116 ? 5.551 -10.785 -2.631 1.00 90.75 116 ALA A CA 1
ATOM 910 C C . ALA A 1 116 ? 4.352 -11.120 -3.536 1.00 90.75 116 ALA A C 1
ATOM 912 O O . ALA A 1 116 ? 3.981 -10.320 -4.397 1.00 90.75 116 ALA A O 1
ATOM 913 N N . ARG A 1 117 ? 3.697 -12.270 -3.314 1.00 90.19 117 ARG A N 1
ATOM 914 C CA . ARG A 1 117 ? 2.474 -12.660 -4.037 1.00 90.19 117 ARG A CA 1
ATOM 915 C C . ARG A 1 117 ? 1.267 -11.810 -3.653 1.00 90.19 117 ARG A C 1
ATOM 917 O O . ARG A 1 117 ? 0.442 -11.539 -4.518 1.00 90.19 117 ARG A O 1
ATOM 924 N N . GLN A 1 118 ? 1.141 -11.399 -2.392 1.00 87.88 118 GLN A N 1
ATOM 925 C CA . GLN A 1 118 ? 0.057 -10.517 -1.940 1.00 87.88 118 GLN A CA 1
ATOM 926 C C . GLN A 1 118 ? 0.151 -9.126 -2.585 1.00 87.88 118 GLN A C 1
ATOM 928 O O . GLN A 1 118 ? -0.866 -8.592 -3.025 1.00 87.88 118 GLN A O 1
ATOM 933 N N . MET A 1 119 ? 1.369 -8.591 -2.712 1.00 91.38 119 MET A N 1
ATOM 934 C CA . MET A 1 119 ? 1.666 -7.358 -3.453 1.00 91.38 119 MET A CA 1
ATOM 935 C C . MET A 1 119 ? 1.616 -7.545 -4.979 1.00 91.38 119 MET A C 1
ATOM 937 O O . MET A 1 119 ? 1.605 -6.581 -5.736 1.00 91.38 119 MET A O 1
ATOM 941 N N . GLY A 1 120 ? 1.598 -8.792 -5.454 1.00 92.81 120 GLY A N 1
ATOM 942 C CA . GLY A 1 120 ? 1.616 -9.113 -6.877 1.00 92.81 120 GLY A CA 1
ATOM 943 C C . GLY A 1 120 ? 2.920 -8.734 -7.579 1.00 92.81 120 GLY A C 1
ATOM 944 O O . GLY A 1 120 ? 2.901 -8.588 -8.793 1.00 92.81 120 GLY A O 1
ATOM 945 N N . ILE A 1 121 ? 4.039 -8.614 -6.850 1.00 93.19 121 ILE A N 1
ATOM 946 C CA . ILE A 1 121 ? 5.361 -8.270 -7.412 1.00 93.19 121 ILE A CA 1
ATOM 947 C C . ILE A 1 121 ? 5.710 -9.189 -8.586 1.00 93.19 121 ILE A C 1
ATOM 949 O O . ILE A 1 121 ? 6.144 -8.724 -9.629 1.00 93.19 121 ILE A O 1
ATOM 953 N N . CYS A 1 122 ? 5.431 -10.488 -8.453 1.00 91.12 122 CYS A N 1
ATOM 954 C CA . CYS A 1 122 ? 5.692 -11.490 -9.491 1.00 91.12 122 CYS A CA 1
ATOM 955 C C . CYS A 1 122 ? 4.832 -11.348 -10.762 1.00 91.12 122 CYS A C 1
ATOM 957 O O . CYS A 1 122 ? 4.970 -12.163 -11.665 1.00 91.12 122 CYS A O 1
ATOM 959 N N . ILE A 1 123 ? 3.864 -10.429 -10.784 1.00 91.94 123 ILE A N 1
ATOM 960 C CA . ILE A 1 123 ? 2.964 -10.203 -11.925 1.00 91.94 123 ILE A CA 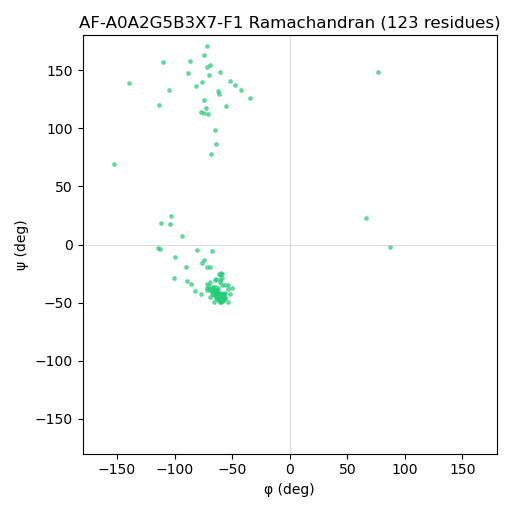1
ATOM 961 C C . ILE A 1 123 ? 3.417 -8.990 -12.742 1.00 91.94 123 ILE A C 1
ATOM 963 O O . ILE A 1 123 ? 3.149 -8.942 -13.940 1.00 91.94 123 ILE A O 1
ATOM 967 N N . TRP A 1 124 ? 4.070 -8.011 -12.113 1.00 94.00 124 TRP A N 1
ATOM 968 C CA . TRP A 1 124 ? 4.472 -6.763 -12.763 1.00 94.00 124 TRP A CA 1
ATOM 969 C C . TRP A 1 124 ? 5.989 -6.559 -12.876 1.00 94.00 124 TRP A C 1
ATOM 971 O O . TRP A 1 124 ? 6.398 -5.579 -13.493 1.00 94.00 124 TRP A O 1
ATOM 981 N N . LEU A 1 125 ? 6.801 -7.473 -12.333 1.00 88.44 125 LEU A N 1
ATOM 982 C CA . LEU A 1 125 ? 8.226 -7.647 -12.651 1.00 88.44 125 LEU A CA 1
ATOM 983 C C . LEU A 1 125 ? 8.427 -8.895 -13.507 1.00 88.44 125 LEU A C 1
ATOM 985 O O . LEU A 1 125 ? 9.272 -8.829 -14.424 1.00 88.44 125 LEU A O 1
#

Organism: Coemansia reversa (strain ATCC 12441 / NRRL 1564) (NCBI:txid763665)

Sequence (125 aa):
EQLPDFGKLTQEKADYVAEKLTEVKIKGLSPIDQARLLSIVGSISASQIKDQPLDSMGIRYLIKLQLLELENKHARAAAKLPYRELNWALHSNSQAILLQLCLQRHASSGLTWESARQMGICIWL

Nearest PDB structures (foldseek):
  9cop-assembly1_x  TM=7.758E-01  e=2.476E-03  Saccharomyces cerevisiae

Mean predicted aligned error: 5.9 Å

Secondary structure (DSSP, 8-state):
----------HHHHHHHHHHHHHSPPTT--HHHHHHHHHHHHHHHHHT-TTSPPPHHHHHHHHHHHHHHHHHTT-SS-----HHHHHHHHT-TTHHHHHHHHHHHTTTT---HHHHHHTTHHHH-

=== Feature glossary ===
Legend for the data blocks above and below:

— What the protein is —

Sequence gives the chain of amino acids in standard one-letter code (A=alanine, C=cysteine, …, Y=tyrosine), read N→C. It is the only feature that is directly encoded by the gene; all structural features are derived from the folded form of this sequence.

The annotation block draws on four external resources. InterPro: which protein families and domains the sequence belongs to. GO: standardized terms for what the protein does, what process it participates in, and where in the cell it acts. CATH: which structural fold it has in the CATH hierarchy. Organism: the species of origin.

— Where its atoms are —

Atomic coordinates in PDBx/mmCIF format — the same representation the Protein Data Bank distributes. Each line of the _atom_site loop places one backbone atom in Cartesian space (units: ångströms, origin: arbitrary).

Six rendered views show the 3D structure from the faces of a cube — i.e. along ±x, ±y, ±z. Rendering representation is drawn randomly per protein from cartoon (secondary-structure ribbons), sticks (backbone bonds), or molecular surface; coloring is either N→C rainbow (blue at the N-terminus through red at the C-terminus) or one color per chain.

— Local backbone conformation —

DSSP 8-state secondary structure assigns each residue one of H (α-helix), G (3₁₀-helix), I (π-helix), E (extended β-strand), B (isolated β-bridge), T (hydrogen-bonded turn), S (bend), or '-' (coil). The assignment is computed from backbone hydrogen-bond geometry via the Kabsch–Sander algorithm.

P-SEA three-state annotation labels each residue as helix, strand, or coil based purely on the geometry of the Cα trace. It serves as a fallback when the full backbone (and thus DSSP) is unavailable.

φ (phi) and ψ (psi) are the two rotatable backbone dihedrals per residue: φ is the C(i-1)–N–Cα–C torsion, ψ is the N–Cα–C–N(i+1) torsion, both in degrees on (−180°, 180°]. α-helical residues cluster near (−60°, −45°); β-strand residues near (−120°, +130°). A Ramachandran plot is simply a scatter of (φ, ψ) for every residue.

— Global shape and packing —

Radius of gyration (Rg) is the root-mean-square distance of Cα atoms from their centroid — a single number for overall size and compactness. A globular domain of N residues has Rg ≈ 2.2·N^0.38 Å; an extended or disordered chain has a much larger Rg. The Cα contact count is the number of residue pairs whose Cα atoms are within 8 Å and are more than four positions apart in sequence — a standard proxy for tertiary packing density. The bounding box is the smallest axis-aligned box enclosing all Cα atoms.

Accessible surface area quantifies burial. A residue with SASA near zero is packed into the hydrophobic core; one with SASA >100 Å² sits on the surface. Computed here via the Shrake–Rupley numerical algorithm with a 1.4 Å probe.

The contact map is a binary N×N matrix image: pixel (i, j) is dark where Cα_i and Cα_j are within 8 Å and |i−j|>4. Because the |i−j|>4 filter removes local helical contacts, off-diagonal stripes parallel to the main diagonal indicate parallel β-sheets; stripes perpendicular to it indicate antiparallel β-sheets. The Ramachandran plot scatters every residue's (φ, ψ) pair against the sterically allowed regions. The PAE heatmap renders the predicted-aligned-error matrix.

— Structural neighborhood —

A 3Di character summarizes, for each residue, the relative orientation of the Cα frame of its nearest spatial neighbor. Because it encodes fold topology rather than chemistry, 3Di alignments detect remote structural similarity that sequence alignment misses.

Structural nearest neighbors (via Foldseek easy-search vs the PDB). Reported per hit: target PDB id, E-value, and alignment TM-score. A TM-score above ~0.5 is the conventional threshold for 'same fold'.

— Confidence and disorder —

For AlphaFold models, the B-factor field carries pLDDT — the model's own estimate of local accuracy on a 0–100 scale. Regions with pLDDT<50 should be treated as essentially unmodeled; they often correspond to intrinsically disordered segments.

B-factor (Debye–Waller factor) reflects atomic displacement in the crystal lattice. It is an experimental observable (units Å²), not a prediction; low values mean the atom is pinned down, high values mean it moves or is heterogeneous across the crystal.

Predicted Aligned Error (PAE) is an AlphaFold confidence matrix: entry (i, j) is the expected error in the position of residue j, in ångströms, when the prediction is superimposed on the true structure at residue i. Low PAE within a block of residues means that block is internally rigid and well-predicted; high PAE between two blocks means their relative placement is uncertain even if each block individually is confident.